Protein AF-A0A5N8HGI8-F1 (afdb_monomer_lite)

Foldseek 3Di:
DDAPDDQDDVPDGDDPDPPVCVVVVRVVSVVVD

pLDDT: mean 95.55, std 7.69, range [56.09, 98.56]

Secondary structure (DSSP, 8-state):
---SS--EETTEE---S-GGGHHHHHHHHHHH-

Sequence (33 aa):
MTTLLNPYFGEFGGMYVPQILMPALRQLEEAFV

Structure (mmCIF, N/CA/C/O backbone):
data_AF-A0A5N8HGI8-F1
#
_entry.id   AF-A0A5N8HGI8-F1
#
loop_
_atom_site.group_PDB
_atom_site.id
_atom_site.type_symbol
_atom_site.label_atom_id
_atom_site.label_alt_id
_atom_site.label_comp_id
_atom_site.label_asym_id
_atom_site.label_entity_id
_atom_site.label_seq_id
_atom_site.pdbx_PDB_ins_code
_atom_site.Cartn_x
_atom_site.Cartn_y
_atom_site.Cartn_z
_atom_site.occupancy
_atom_site.B_iso_or_equiv
_atom_site.auth_seq_id
_atom_site.auth_comp_id
_atom_site.auth_asym_id
_atom_site.auth_atom_id
_atom_site.pdbx_PDB_model_num
ATOM 1 N N . MET A 1 1 ? -13.627 0.769 -7.007 1.00 56.09 1 MET A N 1
ATOM 2 C CA . MET A 1 1 ? -12.542 -0.057 -6.440 1.00 56.09 1 MET A CA 1
ATOM 3 C C . MET A 1 1 ? -11.554 0.887 -5.789 1.00 56.09 1 MET A C 1
ATOM 5 O O . MET A 1 1 ? -10.844 1.583 -6.499 1.00 56.09 1 MET A O 1
ATOM 9 N N . THR A 1 2 ? -11.602 0.978 -4.468 1.00 79.62 2 THR A N 1
ATOM 10 C CA . THR A 1 2 ? -10.893 1.958 -3.630 1.00 79.62 2 THR A CA 1
ATOM 11 C C . THR A 1 2 ? -10.339 1.222 -2.409 1.00 79.62 2 THR A C 1
ATOM 13 O O . THR A 1 2 ? -10.926 0.214 -2.020 1.00 79.62 2 THR A O 1
ATOM 16 N N . THR A 1 3 ? -9.212 1.673 -1.857 1.00 93.94 3 THR A N 1
ATOM 17 C CA . THR A 1 3 ? -8.648 1.166 -0.591 1.00 93.94 3 THR A CA 1
ATOM 18 C C . THR A 1 3 ? -9.465 1.665 0.604 1.00 93.94 3 THR A C 1
ATOM 20 O O . THR A 1 3 ? -10.161 2.678 0.485 1.00 93.94 3 THR A O 1
ATOM 23 N N . LEU A 1 4 ? -9.405 0.962 1.737 1.00 97.06 4 LEU A N 1
ATOM 24 C CA . LEU A 1 4 ? -10.057 1.375 2.991 1.00 97.06 4 LEU A CA 1
ATOM 25 C C . LEU A 1 4 ? -9.259 2.465 3.716 1.00 97.06 4 LEU A C 1
ATOM 27 O O . LEU A 1 4 ? -9.840 3.372 4.312 1.00 97.06 4 LEU A O 1
ATOM 31 N N . LEU A 1 5 ? -7.932 2.395 3.641 1.00 96.94 5 LEU A N 1
ATOM 32 C CA . LEU A 1 5 ? -6.998 3.353 4.212 1.00 96.94 5 LEU A CA 1
ATOM 33 C C . LEU A 1 5 ? -6.347 4.175 3.096 1.00 96.94 5 LEU A C 1
ATOM 35 O O . LEU A 1 5 ? -6.264 3.756 1.937 1.00 96.94 5 LEU A O 1
ATOM 39 N N . ASN A 1 6 ? -5.878 5.378 3.438 1.00 97.00 6 ASN A N 1
ATOM 40 C CA . A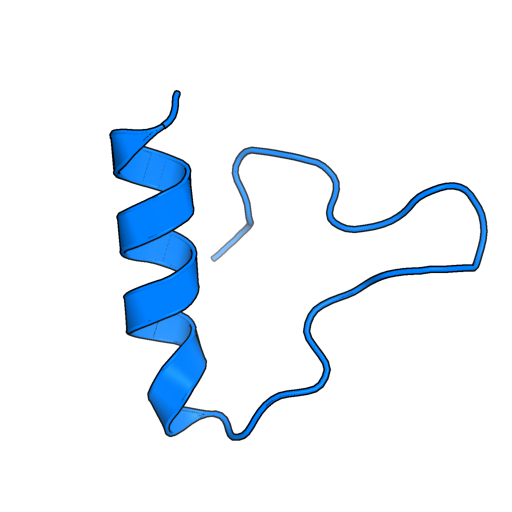SN A 1 6 ? -5.074 6.172 2.514 1.00 97.00 6 ASN A CA 1
ATOM 41 C C . ASN A 1 6 ? -3.692 5.507 2.366 1.00 97.00 6 ASN A C 1
ATOM 43 O O . ASN A 1 6 ? -2.969 5.430 3.359 1.00 97.00 6 ASN A O 1
ATOM 47 N N . PRO A 1 7 ? -3.289 5.050 1.163 1.00 97.31 7 PRO A N 1
ATOM 48 C CA . PRO A 1 7 ? -2.007 4.377 0.979 1.00 97.31 7 PRO A CA 1
ATOM 49 C C . PRO A 1 7 ? -0.816 5.351 0.946 1.00 97.31 7 PRO A C 1
ATOM 51 O O . PRO A 1 7 ? 0.320 4.913 0.770 1.00 97.31 7 PRO A O 1
ATOM 54 N N . TYR A 1 8 ? -1.054 6.660 1.075 1.00 97.81 8 TYR A N 1
ATOM 55 C CA . TYR A 1 8 ? -0.031 7.700 1.048 1.00 97.81 8 TYR A CA 1
ATOM 56 C C . TYR A 1 8 ? 0.113 8.427 2.386 1.00 97.81 8 TYR A C 1
ATOM 58 O O . TYR A 1 8 ? -0.863 8.734 3.071 1.00 97.81 8 TYR A O 1
ATOM 66 N N . PHE A 1 9 ? 1.353 8.813 2.675 1.00 98.12 9 PHE A N 1
ATOM 67 C CA . PHE A 1 9 ? 1.734 9.785 3.691 1.00 98.12 9 PHE A CA 1
ATOM 68 C C . PHE A 1 9 ? 2.356 10.998 2.984 1.00 98.12 9 PHE A C 1
ATOM 70 O O . PHE A 1 9 ? 3.538 11.000 2.635 1.00 98.12 9 PHE A O 1
ATOM 77 N N . GLY A 1 10 ? 1.543 12.028 2.730 1.00 97.25 10 GLY A N 1
ATOM 78 C CA . GLY A 1 10 ? 1.942 13.134 1.855 1.00 97.25 10 GLY A CA 1
ATOM 79 C C . GLY A 1 10 ? 2.109 12.652 0.411 1.00 97.25 10 GLY A C 1
ATOM 80 O O . GLY A 1 10 ? 1.195 12.048 -0.143 1.00 97.25 10 GLY A O 1
ATOM 81 N N . GLU A 1 11 ? 3.271 12.905 -0.192 1.00 97.44 11 GLU A N 1
ATOM 82 C CA . GLU A 1 11 ? 3.601 12.458 -1.558 1.00 97.44 11 GLU A CA 1
ATOM 83 C C . GLU A 1 11 ? 4.206 11.043 -1.622 1.00 97.44 11 GLU A C 1
ATOM 85 O O . GLU A 1 11 ? 4.351 10.470 -2.703 1.00 97.44 11 GLU A O 1
ATOM 90 N N . PHE A 1 12 ? 4.543 10.455 -0.471 1.00 97.94 12 PHE A N 1
ATOM 91 C CA . PHE A 1 12 ? 5.224 9.165 -0.385 1.00 97.94 12 PHE A CA 1
ATOM 92 C C . PHE A 1 12 ? 4.243 8.039 -0.046 1.00 97.94 12 PHE A C 1
ATOM 94 O O . PHE A 1 12 ? 3.317 8.226 0.740 1.00 97.94 12 PHE A O 1
ATOM 101 N N . GLY A 1 13 ? 4.456 6.850 -0.611 1.00 96.88 13 GLY A N 1
ATOM 102 C CA . GLY A 1 13 ? 3.607 5.675 -0.382 1.00 96.88 13 GLY A CA 1
ATOM 103 C C . GLY A 1 13 ? 3.040 5.114 -1.681 1.00 96.88 13 GLY A C 1
ATOM 104 O O . GLY A 1 13 ? 3.735 5.087 -2.693 1.00 96.88 13 GLY A O 1
ATOM 105 N N . GLY A 1 14 ? 1.790 4.658 -1.656 1.00 96.81 14 GLY A N 1
ATOM 106 C CA . GLY A 1 14 ? 1.142 3.957 -2.763 1.00 96.81 14 GLY A CA 1
ATOM 107 C C . GLY A 1 14 ? 1.415 2.449 -2.759 1.00 96.81 14 GLY A C 1
ATOM 108 O O . GLY A 1 14 ? 1.993 1.895 -1.828 1.00 96.81 14 GLY A O 1
AT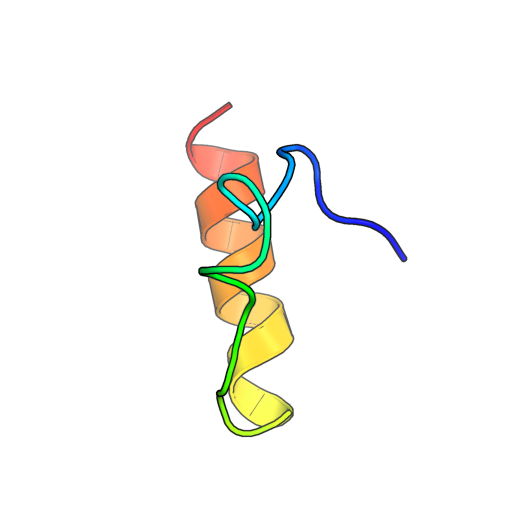OM 109 N N . MET A 1 15 ? 0.986 1.767 -3.823 1.00 97.25 15 MET A N 1
ATOM 110 C CA . MET A 1 15 ? 1.150 0.317 -3.995 1.00 97.25 15 MET A CA 1
ATOM 111 C C . MET A 1 15 ? 1.861 0.018 -5.320 1.00 97.25 15 MET A C 1
ATOM 113 O O . MET A 1 15 ? 1.231 -0.322 -6.319 1.00 97.25 15 MET A O 1
ATOM 117 N N . TYR A 1 16 ? 3.189 0.161 -5.340 1.00 97.25 16 TYR A N 1
ATOM 118 C CA . TYR A 1 16 ? 4.023 -0.094 -6.522 1.00 97.25 16 TYR A CA 1
ATOM 119 C C . TYR A 1 16 ? 4.359 -1.584 -6.663 1.00 97.25 16 TYR A C 1
ATOM 121 O O . TYR A 1 16 ? 5.485 -2.017 -6.429 1.00 97.25 16 TYR A O 1
ATOM 129 N N . VAL A 1 17 ? 3.355 -2.378 -7.030 1.00 97.19 17 VAL A N 1
ATOM 130 C CA . VAL A 1 17 ? 3.464 -3.834 -7.195 1.00 97.19 17 VAL A CA 1
ATOM 131 C C . VAL A 1 17 ? 2.862 -4.287 -8.531 1.00 97.19 17 VAL A C 1
ATOM 133 O O . VAL A 1 17 ? 2.030 -3.579 -9.101 1.00 97.19 17 VAL A O 1
ATOM 136 N N . PRO A 1 18 ? 3.226 -5.476 -9.050 1.00 98.56 18 PRO A N 1
ATOM 137 C CA . PRO A 1 18 ? 2.521 -6.077 -10.178 1.00 98.56 18 PRO A CA 1
ATOM 138 C C . PRO A 1 18 ? 1.013 -6.200 -9.924 1.00 98.56 18 PRO A C 1
ATOM 140 O O . PRO A 1 18 ? 0.589 -6.564 -8.827 1.00 98.56 18 PRO A O 1
ATOM 143 N N . GLN A 1 19 ? 0.200 -5.995 -10.966 1.00 97.94 19 GLN A N 1
ATOM 144 C CA . GLN A 1 19 ? -1.269 -6.002 -10.872 1.00 97.94 19 GLN A CA 1
ATOM 145 C C . GLN A 1 19 ? -1.839 -7.273 -10.220 1.00 97.94 19 GLN A C 1
ATOM 147 O O . GLN A 1 19 ? -2.856 -7.214 -9.530 1.00 97.94 19 GLN A O 1
ATOM 152 N N . ILE A 1 20 ? -1.168 -8.415 -10.406 1.00 98.12 20 ILE A N 1
ATOM 153 C CA . ILE A 1 20 ? -1.568 -9.706 -9.831 1.00 98.12 20 ILE A CA 1
ATOM 154 C C . ILE A 1 20 ? -1.556 -9.715 -8.292 1.00 98.12 20 ILE A C 1
ATOM 156 O O . ILE A 1 20 ? -2.267 -10.513 -7.692 1.00 98.12 20 ILE A O 1
ATOM 160 N N . LEU A 1 21 ? -0.801 -8.820 -7.642 1.00 98.38 21 LEU A N 1
ATOM 161 C CA . LEU A 1 21 ? -0.719 -8.722 -6.179 1.00 98.38 21 LEU A CA 1
ATOM 162 C C . LEU A 1 21 ? -1.776 -7.796 -5.564 1.00 98.38 21 LEU A C 1
ATOM 164 O O . LEU A 1 21 ? -2.021 -7.870 -4.361 1.00 98.38 21 LEU A O 1
ATOM 168 N N . MET A 1 22 ? -2.453 -6.967 -6.363 1.00 97.56 22 MET A N 1
ATOM 169 C CA . MET A 1 22 ? -3.483 -6.050 -5.862 1.00 97.56 22 MET A CA 1
ATOM 170 C C . MET A 1 22 ? -4.626 -6.748 -5.098 1.00 97.56 22 MET A C 1
ATOM 172 O O . MET A 1 22 ? -5.055 -6.203 -4.082 1.00 97.56 22 MET A O 1
ATOM 176 N N . PRO A 1 23 ? -5.135 -7.929 -5.516 1.00 97.81 23 PRO A N 1
ATOM 177 C CA . PRO A 1 23 ? -6.139 -8.653 -4.735 1.00 97.81 23 PRO A CA 1
ATOM 178 C C . PRO A 1 23 ? -5.647 -9.050 -3.337 1.00 97.81 23 PRO A C 1
ATOM 180 O O . PRO A 1 23 ? -6.400 -8.908 -2.380 1.00 97.81 23 PRO A O 1
ATOM 183 N N . ALA A 1 24 ? -4.388 -9.483 -3.208 1.00 98.31 24 ALA A N 1
ATOM 184 C CA . ALA A 1 24 ? -3.816 -9.897 -1.928 1.00 98.31 24 ALA A CA 1
ATOM 185 C C . ALA A 1 24 ? -3.625 -8.711 -0.969 1.00 98.31 24 ALA A C 1
ATOM 187 O O . ALA A 1 24 ? -3.951 -8.819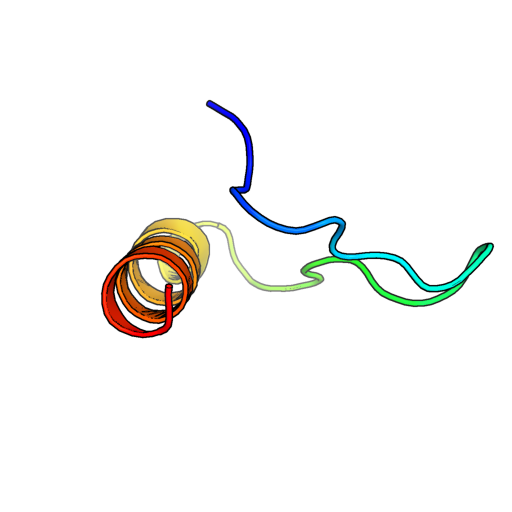 0.209 1.00 98.31 24 ALA A O 1
ATOM 188 N N . LEU A 1 25 ? -3.158 -7.561 -1.474 1.00 97.94 25 LEU A N 1
ATOM 189 C CA . LEU A 1 25 ? -3.020 -6.346 -0.661 1.00 97.94 25 LEU A CA 1
ATOM 190 C C . LEU A 1 25 ? -4.371 -5.845 -0.138 1.00 97.94 25 LEU A C 1
ATOM 192 O O . LEU A 1 25 ? -4.464 -5.452 1.020 1.00 97.94 25 LEU A O 1
ATOM 196 N N . ARG A 1 26 ? -5.425 -5.911 -0.959 1.00 96.88 26 ARG A N 1
ATOM 197 C CA . ARG A 1 26 ? -6.781 -5.550 -0.520 1.00 96.88 26 ARG A CA 1
ATOM 198 C C . ARG A 1 26 ? -7.327 -6.509 0.528 1.00 96.88 26 ARG A C 1
ATOM 200 O O . ARG A 1 26 ? -7.856 -6.049 1.526 1.00 96.88 26 ARG A O 1
ATOM 207 N N . GLN A 1 27 ? -7.152 -7.817 0.336 1.00 97.94 27 GLN A N 1
ATOM 208 C CA . GLN A 1 27 ? -7.578 -8.806 1.329 1.00 97.94 27 GLN A CA 1
ATOM 209 C C . GLN A 1 27 ? -6.886 -8.580 2.680 1.00 97.94 27 GLN A C 1
ATOM 211 O O . GLN A 1 27 ? -7.510 -8.714 3.727 1.00 97.94 27 GLN A O 1
ATOM 216 N N . LEU A 1 28 ? -5.596 -8.236 2.660 1.00 98.06 28 LEU A N 1
ATOM 217 C CA . LEU A 1 28 ? -4.852 -7.910 3.871 1.00 98.06 28 LEU A CA 1
ATOM 218 C C . LEU A 1 28 ? -5.397 -6.647 4.553 1.00 98.06 28 LEU A C 1
ATOM 220 O O . LEU A 1 28 ? -5.569 -6.650 5.767 1.00 98.06 28 LEU A O 1
ATOM 224 N N . GLU A 1 29 ? -5.671 -5.591 3.786 1.00 97.88 29 GLU A N 1
ATOM 225 C CA . GLU A 1 29 ? -6.261 -4.353 4.305 1.00 97.88 29 GLU A CA 1
ATOM 226 C C . GLU A 1 29 ? -7.651 -4.597 4.916 1.00 97.88 29 GLU A C 1
ATOM 228 O O . GLU A 1 29 ? -7.911 -4.156 6.031 1.00 97.88 29 GLU A O 1
ATOM 233 N N . GLU A 1 30 ? -8.511 -5.356 4.231 1.00 97.44 30 GLU A N 1
ATOM 234 C CA . GLU A 1 30 ? -9.845 -5.745 4.708 1.00 97.44 30 GLU A CA 1
ATOM 235 C C . GLU A 1 30 ? -9.804 -6.602 5.979 1.00 97.44 30 GLU A C 1
ATOM 237 O O . GLU A 1 30 ? -10.705 -6.503 6.799 1.0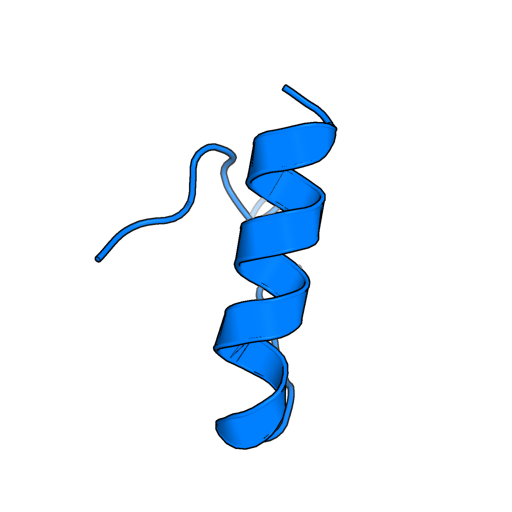0 97.44 30 GLU A O 1
ATOM 242 N N . ALA A 1 31 ? -8.789 -7.453 6.153 1.00 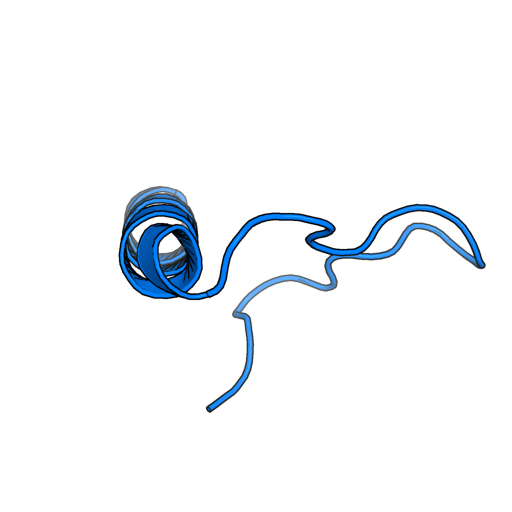98.19 31 ALA A N 1
ATOM 243 C CA . ALA A 1 31 ? -8.647 -8.280 7.353 1.00 98.19 31 ALA A CA 1
ATOM 244 C C . ALA A 1 31 ? -8.055 -7.516 8.549 1.00 98.19 31 ALA A C 1
ATOM 246 O O . ALA A 1 31 ? -8.161 -7.971 9.688 1.00 98.19 31 ALA A O 1
ATOM 247 N N . PHE A 1 32 ? -7.362 -6.409 8.281 1.00 97.38 32 PHE A N 1
ATOM 248 C CA . PHE A 1 32 ? -6.707 -5.595 9.298 1.00 97.38 32 PHE A CA 1
ATOM 249 C C . PHE A 1 32 ? -7.664 -4.597 9.968 1.00 97.38 32 PHE A C 1
ATOM 251 O O . PHE A 1 32 ? -7.473 -4.288 11.145 1.00 97.38 32 PHE A O 1
ATOM 258 N N . VAL A 1 33 ? -8.655 -4.094 9.226 1.00 92.88 33 VAL A N 1
ATOM 259 C CA . VAL A 1 33 ? -9.667 -3.120 9.682 1.00 92.88 33 VAL A CA 1
ATOM 260 C 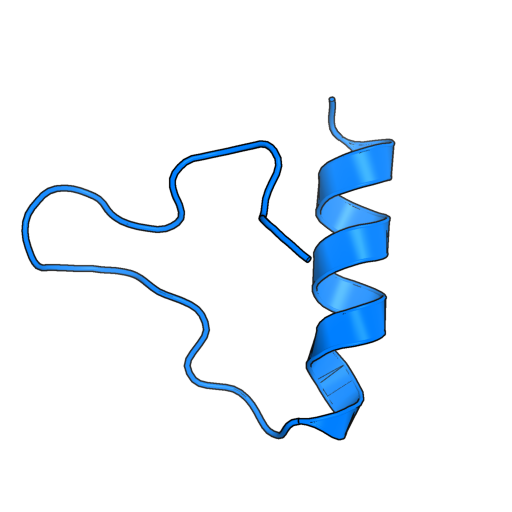C . VAL A 1 33 ? -10.906 -3.831 10.214 1.00 92.88 33 VAL A C 1
ATOM 262 O O . VAL A 1 33 ? -11.381 -3.422 11.298 1.00 92.88 33 VAL A O 1
#

Organism: Escherichia coli (NCBI:txid562)

Radius of gyration: 9.91 Å; chains: 1; bounding box: 18×23×21 Å

InterPro domains:
  IPR036052 Tryptophan synthase beta chain-like, PALP domain superfamily [G3DSA:3.40.50.1100] (3-33)